Protein AF-A0AAU7WP63-F1 (afdb_monomer)

Nearest PDB structures (foldseek):
  8c6j-assembly1_S  TM=3.936E-01  e=3.267E+00  Homo sapiens
  3g2e-assembly1_A  TM=3.916E-01  e=8.749E+00  Campylobacter jejuni
  6kw4-assembly1_h  TM=1.825E-01  e=2.512E+00  Saccharomyces cerevisiae S288C
  6vzg-assembly1_N  TM=1.715E-01  e=5.173E+00  Saccharomyces cerevisiae S288C

Secondary structure (DSSP, 8-state):
--HHHHHT--TT--EEEEEEEEE-TTS-EEEEEEEEEEGGG------------

Structure (mmCIF, N/CA/C/O backbone):
data_AF-A0AAU7WP63-F1
#
_entry.id   AF-A0AAU7WP63-F1
#
loop_
_atom_site.group_PDB
_atom_site.id
_atom_site.type_symbol
_atom_site.label_atom_id
_atom_site.label_alt_id
_atom_site.label_comp_id
_atom_site.label_asym_id
_atom_site.label_entity_id
_atom_site.label_seq_id
_atom_site.pdbx_PDB_ins_code
_atom_site.Cartn_x
_atom_site.Cartn_y
_atom_site.Cartn_z
_atom_site.occupancy
_atom_site.B_iso_or_equiv
_atom_site.auth_seq_id
_atom_site.auth_comp_id
_atom_site.auth_asym_id
_atom_site.auth_atom_id
_atom_site.pdbx_PDB_model_num
ATOM 1 N N . MET A 1 1 ? 6.118 3.847 18.417 1.00 53.47 1 MET A N 1
ATOM 2 C CA . MET A 1 1 ? 4.998 4.728 18.045 1.00 53.47 1 MET A CA 1
ATOM 3 C C . MET A 1 1 ? 4.039 3.850 17.268 1.00 53.47 1 MET A C 1
ATOM 5 O O . MET A 1 1 ? 4.438 3.313 16.244 1.00 53.47 1 MET A O 1
ATOM 9 N N . GLU A 1 2 ? 2.900 3.535 17.870 1.00 82.19 2 GLU A N 1
ATOM 10 C CA . GLU A 1 2 ? 1.966 2.495 17.411 1.00 82.19 2 GLU A CA 1
ATOM 11 C C . GLU A 1 2 ? 1.083 3.088 16.300 1.00 82.19 2 GLU A C 1
ATOM 13 O O . GLU A 1 2 ? 0.642 4.231 16.421 1.00 82.19 2 GLU A O 1
ATOM 18 N N . GLU A 1 3 ? 0.829 2.368 15.205 1.00 85.31 3 GLU A N 1
ATOM 19 C CA . GLU A 1 3 ? 0.069 2.868 14.045 1.00 85.31 3 GLU A CA 1
ATOM 20 C C . GLU A 1 3 ? -1.290 3.466 14.447 1.00 85.31 3 GLU A C 1
ATOM 22 O O . GLU A 1 3 ? -1.744 4.451 13.862 1.00 85.31 3 GLU A O 1
ATOM 27 N N . ALA A 1 4 ? -1.906 2.901 15.491 1.00 87.69 4 ALA A N 1
ATOM 28 C CA . ALA A 1 4 ? -3.163 3.362 16.067 1.00 87.69 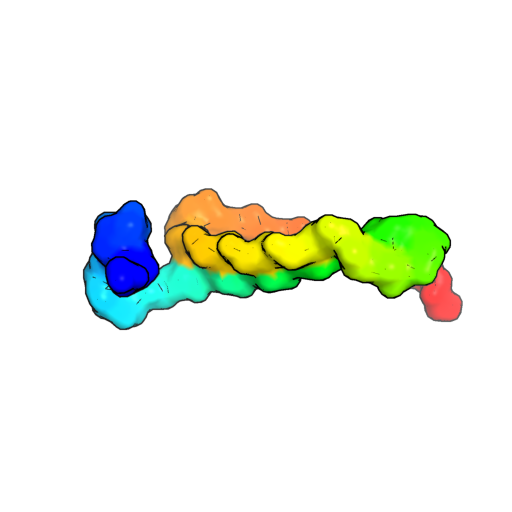4 ALA A CA 1
ATOM 29 C C . ALA A 1 4 ? -3.098 4.800 16.619 1.00 87.69 4 ALA A C 1
ATOM 31 O O . ALA A 1 4 ? -4.069 5.546 16.505 1.00 87.69 4 ALA A O 1
ATOM 32 N N . GLU A 1 5 ? -1.953 5.207 17.173 1.00 90.88 5 GLU A N 1
ATOM 33 C CA . GLU A 1 5 ? -1.735 6.546 17.729 1.00 90.88 5 GLU A CA 1
ATOM 34 C C . GLU A 1 5 ? -1.632 7.592 16.614 1.00 90.88 5 GLU A C 1
ATOM 36 O O . GLU A 1 5 ? -2.339 8.598 16.631 1.00 90.88 5 GLU A O 1
ATOM 41 N N . ILE A 1 6 ? -0.817 7.310 15.593 1.00 89.69 6 ILE A N 1
ATOM 42 C CA . ILE A 1 6 ? -0.617 8.197 14.434 1.00 89.69 6 ILE A CA 1
ATOM 43 C C . ILE A 1 6 ? -1.933 8.382 13.674 1.00 89.69 6 ILE A C 1
ATOM 45 O O . ILE A 1 6 ? -2.280 9.488 13.260 1.00 89.69 6 ILE A O 1
ATOM 49 N N . LEU A 1 7 ? -2.675 7.289 13.496 1.00 88.50 7 LEU A N 1
ATOM 50 C CA . LEU A 1 7 ? -3.933 7.292 12.762 1.00 88.50 7 LEU A CA 1
ATOM 51 C C . LEU A 1 7 ? -5.124 7.721 13.624 1.00 88.50 7 LEU A C 1
ATOM 53 O O . LEU A 1 7 ? -6.202 7.918 13.066 1.00 88.50 7 LEU A O 1
ATOM 57 N N . GLN A 1 8 ? -4.960 7.906 14.937 1.00 90.50 8 GLN A N 1
ATOM 58 C CA . GLN A 1 8 ? -6.039 8.255 15.868 1.00 90.50 8 GLN A CA 1
ATOM 59 C C . GLN A 1 8 ? -7.232 7.291 15.743 1.00 90.50 8 GLN A C 1
ATOM 61 O O . GLN A 1 8 ? -8.353 7.686 15.414 1.00 90.50 8 GLN A O 1
ATOM 66 N N . ILE A 1 9 ? -6.964 6.001 15.929 1.00 89.19 9 ILE A N 1
ATOM 67 C CA . ILE A 1 9 ? -7.965 4.927 15.897 1.00 89.19 9 ILE A CA 1
ATOM 68 C C . ILE A 1 9 ? -7.826 4.030 17.123 1.00 89.19 9 ILE A C 1
ATOM 70 O O . ILE A 1 9 ? -6.790 4.003 17.785 1.00 89.19 9 ILE A O 1
ATOM 74 N N . GLU A 1 10 ? -8.872 3.263 17.408 1.00 91.19 10 GLU A N 1
ATOM 75 C CA . GLU A 1 10 ? -8.825 2.237 18.444 1.00 91.19 10 GLU A CA 1
ATOM 76 C C . GLU A 1 10 ? -7.796 1.151 18.109 1.00 91.19 10 GLU A C 1
ATOM 78 O O . GLU A 1 10 ? -7.609 0.765 16.949 1.00 91.19 10 GLU A O 1
ATOM 83 N N . LYS A 1 11 ? -7.141 0.624 19.148 1.00 88.62 11 LYS A N 1
ATOM 84 C CA . LYS A 1 11 ? -6.257 -0.535 19.004 1.00 88.62 11 LYS A CA 1
ATOM 85 C C . LYS A 1 11 ? -7.035 -1.709 18.414 1.00 88.62 11 LYS A C 1
ATOM 87 O O . LYS A 1 11 ? -8.197 -1.918 18.747 1.00 88.62 11 LYS A O 1
ATOM 92 N N . ASN A 1 12 ? -6.366 -2.496 17.576 1.00 86.56 12 ASN A N 1
ATOM 93 C CA . ASN A 1 12 ? -6.941 -3.638 16.854 1.00 86.56 12 ASN A CA 1
ATOM 94 C C . ASN A 1 12 ? -8.006 -3.282 15.798 1.00 86.56 12 ASN A C 1
ATOM 96 O O . ASN A 1 12 ? -8.611 -4.195 15.234 1.00 86.56 12 ASN A O 1
ATOM 100 N N . LYS A 1 13 ? -8.230 -1.996 15.481 1.00 88.56 13 LYS A N 1
ATOM 101 C CA . LYS A 1 13 ? -9.067 -1.629 14.332 1.00 88.56 13 LYS A CA 1
ATOM 102 C C . LYS A 1 13 ? -8.384 -2.088 13.029 1.00 88.56 13 LYS A C 1
ATOM 104 O O . LYS A 1 13 ? -7.194 -1.815 12.859 1.00 88.56 13 LYS A O 1
ATOM 109 N N . PRO A 1 14 ? -9.096 -2.769 12.107 1.00 87.69 14 PRO A N 1
ATOM 110 C CA . PRO A 1 14 ? -8.522 -3.198 10.836 1.00 87.69 14 PRO A CA 1
ATOM 111 C C . PRO A 1 14 ? -7.973 -2.027 10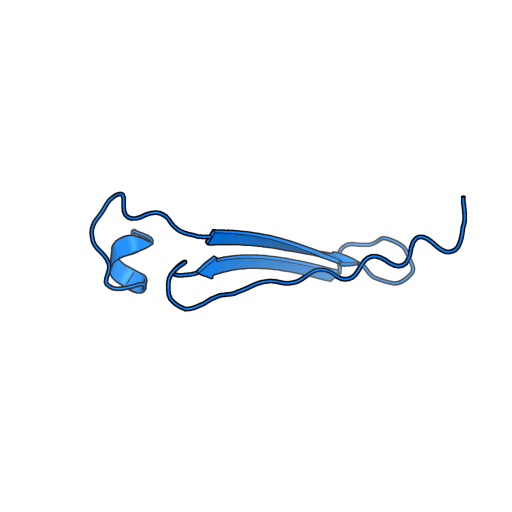.015 1.00 87.69 14 PRO A C 1
ATOM 113 O O . PRO A 1 14 ? -8.604 -0.974 9.891 1.00 87.69 14 PRO A O 1
ATOM 116 N N . LEU A 1 15 ? -6.796 -2.240 9.434 1.00 88.44 15 LEU A N 1
ATOM 117 C CA . LEU A 1 15 ? -6.093 -1.293 8.577 1.00 88.44 15 LEU A CA 1
ATOM 118 C C . LEU A 1 15 ? -5.794 -1.938 7.230 1.00 88.44 15 LEU A C 1
ATOM 120 O O . LEU A 1 15 ? -5.599 -3.150 7.138 1.00 88.44 15 LEU A O 1
ATOM 124 N N . PHE A 1 16 ? -5.711 -1.110 6.196 1.00 88.25 16 PHE A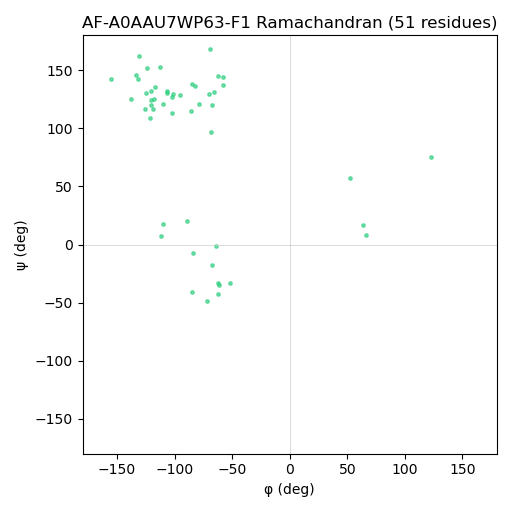 N 1
ATOM 125 C CA . PHE A 1 16 ? -5.216 -1.522 4.893 1.00 88.25 16 PHE A CA 1
ATOM 126 C C . PHE A 1 16 ? -3.728 -1.181 4.784 1.00 88.25 16 PHE A C 1
ATOM 128 O O . PHE A 1 16 ? -3.328 -0.044 5.051 1.00 88.25 16 PHE A O 1
ATOM 135 N N . ILE A 1 17 ? -2.914 -2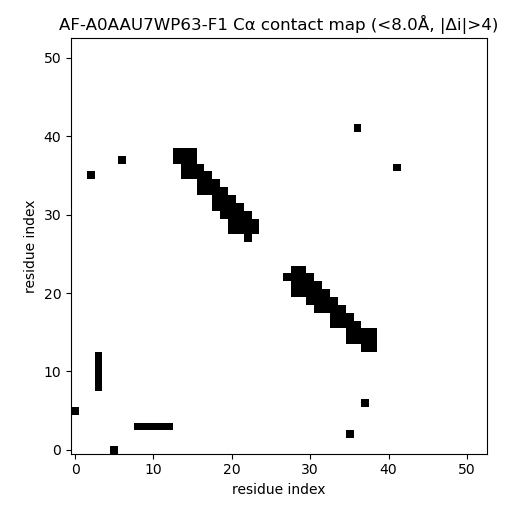.164 4.399 1.00 89.94 17 ILE A N 1
ATOM 136 C CA . ILE A 1 17 ? -1.466 -2.014 4.243 1.00 89.94 17 ILE A CA 1
ATOM 137 C C . ILE A 1 17 ? -1.106 -2.276 2.782 1.00 89.94 17 ILE A C 1
ATOM 139 O O . ILE A 1 17 ? -1.434 -3.332 2.247 1.00 89.94 17 ILE A O 1
ATOM 143 N N . LEU A 1 18 ? -0.417 -1.320 2.155 1.00 90.44 18 LEU A N 1
ATOM 144 C CA . LEU A 1 18 ? 0.147 -1.455 0.812 1.00 90.44 18 LEU A CA 1
ATOM 145 C C . LEU A 1 18 ? 1.658 -1.264 0.879 1.00 90.44 18 LEU A C 1
ATOM 147 O O . LEU A 1 18 ? 2.135 -0.221 1.328 1.00 90.44 18 LEU A O 1
ATOM 151 N N . GLU A 1 19 ? 2.397 -2.248 0.384 1.00 96.00 19 GLU A N 1
ATOM 152 C CA . GLU A 1 19 ? 3.841 -2.154 0.185 1.00 96.00 19 GLU A CA 1
ATOM 153 C C . GLU A 1 19 ? 4.132 -2.013 -1.308 1.00 96.00 19 GLU A C 1
ATOM 155 O O . GLU A 1 19 ? 3.595 -2.758 -2.129 1.00 96.00 19 GLU A O 1
ATOM 160 N N . ARG A 1 20 ? 4.956 -1.024 -1.665 1.00 96.19 20 ARG A N 1
ATOM 161 C CA . ARG A 1 20 ? 5.332 -0.729 -3.047 1.00 96.19 20 ARG A CA 1
ATOM 162 C C . ARG A 1 20 ? 6.845 -0.743 -3.183 1.00 96.19 20 ARG A C 1
ATOM 164 O O . ARG A 1 20 ? 7.536 -0.052 -2.439 1.00 96.19 20 ARG A O 1
ATOM 171 N N . TYR A 1 21 ? 7.317 -1.473 -4.184 1.00 97.12 21 TYR A N 1
ATOM 172 C CA . TYR A 1 21 ? 8.683 -1.401 -4.685 1.00 97.12 21 TYR A CA 1
ATOM 173 C C . TYR A 1 21 ? 8.639 -0.762 -6.069 1.00 97.12 21 TYR A C 1
ATOM 175 O O . TYR A 1 21 ? 7.955 -1.252 -6.968 1.00 97.12 21 TYR A O 1
ATOM 183 N N . THR A 1 22 ? 9.341 0.350 -6.227 1.00 96.50 22 THR A N 1
ATOM 184 C CA . THR A 1 22 ? 9.491 1.049 -7.502 1.00 96.50 22 THR A CA 1
ATOM 185 C C . THR A 1 22 ? 10.856 0.695 -8.067 1.00 96.50 22 THR A C 1
ATOM 187 O O . THR A 1 22 ? 11.861 0.830 -7.369 1.00 96.50 22 THR A O 1
ATOM 190 N N . TYR A 1 23 ? 10.904 0.266 -9.324 1.00 96.81 23 TYR A N 1
ATOM 191 C CA . TYR A 1 23 ? 12.131 -0.165 -9.991 1.00 96.81 23 TYR A CA 1
ATOM 192 C C . TYR A 1 23 ? 12.523 0.802 -11.112 1.00 96.81 23 TYR A C 1
AT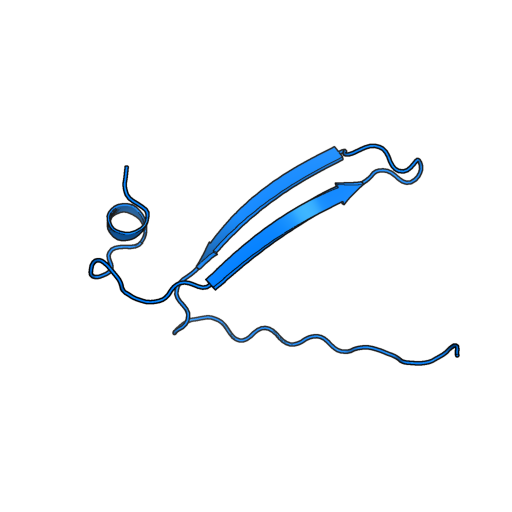OM 194 O O . TYR A 1 23 ? 11.668 1.450 -11.719 1.00 96.81 23 TYR A O 1
ATOM 202 N N . THR A 1 24 ? 13.819 0.881 -11.411 1.00 94.75 24 THR A N 1
ATOM 203 C CA . THR A 1 24 ? 14.319 1.485 -12.649 1.00 94.75 24 THR A CA 1
ATOM 204 C C . THR A 1 24 ? 13.945 0.601 -13.844 1.00 94.75 24 THR A C 1
ATOM 206 O O . THR A 1 24 ? 13.622 -0.577 -13.697 1.00 94.75 24 THR A O 1
ATOM 209 N N . GLY A 1 25 ? 14.107 1.119 -15.066 1.00 93.81 25 GLY A N 1
ATOM 210 C CA . GLY A 1 25 ? 14.017 0.300 -16.284 1.00 93.81 25 GLY A CA 1
ATOM 211 C C . GLY A 1 25 ? 15.097 -0.791 -16.419 1.00 93.81 25 GLY A C 1
ATOM 212 O O . GLY A 1 25 ? 15.096 -1.506 -17.414 1.00 93.81 25 GLY A O 1
ATOM 213 N N . LYS A 1 26 ? 16.028 -0.907 -15.460 1.00 94.38 26 LYS A N 1
ATOM 214 C CA . LYS A 1 26 ? 17.053 -1.962 -15.379 1.00 94.38 26 LYS A CA 1
ATOM 215 C C . LYS A 1 26 ? 16.802 -2.942 -14.223 1.00 94.38 26 LYS A C 1
ATOM 217 O O . LYS A 1 26 ? 17.731 -3.617 -13.802 1.00 94.38 26 LYS A O 1
ATOM 222 N N . GLU A 1 27 ? 15.579 -2.977 -13.691 1.00 91.12 27 GLU A N 1
ATOM 223 C CA . GLU A 1 27 ? 15.165 -3.852 -12.577 1.00 91.12 27 GLU A CA 1
ATOM 224 C C . GLU A 1 27 ? 15.889 -3.587 -11.243 1.00 91.12 27 GLU A C 1
ATOM 226 O O . GLU A 1 27 ? 15.818 -4.378 -10.305 1.00 91.12 27 GLU A O 1
ATOM 231 N N . GLU A 1 28 ? 16.541 -2.433 -11.105 1.00 95.06 28 GLU A N 1
ATOM 232 C CA . GLU A 1 28 ? 17.126 -1.998 -9.835 1.00 95.06 28 GLU A CA 1
ATOM 233 C C . GLU A 1 28 ? 16.063 -1.291 -8.987 1.00 95.06 28 GLU A C 1
ATOM 235 O O . GLU A 1 28 ? 15.303 -0.476 -9.509 1.00 95.06 28 GLU A O 1
ATOM 240 N N . ILE A 1 29 ? 16.006 -1.554 -7.679 1.00 95.25 29 ILE A N 1
ATOM 241 C CA . ILE A 1 29 ? 15.053 -0.876 -6.784 1.00 95.25 29 ILE A CA 1
ATOM 242 C C . ILE A 1 29 ? 15.434 0.606 -6.669 1.00 95.25 29 ILE A C 1
ATOM 244 O O . ILE A 1 29 ? 16.511 0.944 -6.185 1.00 95.25 29 ILE A O 1
ATOM 248 N N . MET A 1 30 ? 14.522 1.489 -7.071 1.00 96.69 30 MET A N 1
ATOM 249 C CA . MET A 1 30 ? 14.618 2.931 -6.836 1.00 96.69 30 MET A CA 1
ATOM 250 C C . MET A 1 30 ? 14.076 3.331 -5.471 1.00 96.69 30 MET A C 1
ATOM 252 O O . MET A 1 30 ? 14.618 4.228 -4.831 1.00 96.69 30 MET A O 1
ATOM 256 N N . GLU A 1 31 ? 12.955 2.736 -5.062 1.00 96.88 31 GLU A N 1
ATOM 257 C CA . GLU A 1 31 ? 12.192 3.217 -3.915 1.00 96.88 31 GLU A CA 1
ATOM 258 C C . GLU A 1 31 ? 11.358 2.094 -3.295 1.00 96.88 31 GLU A C 1
ATOM 260 O O . GLU A 1 31 ? 10.810 1.248 -4.001 1.00 96.88 31 GLU A O 1
ATOM 265 N N . TYR A 1 32 ? 11.278 2.109 -1.966 1.00 97.00 32 TYR A N 1
ATOM 266 C CA . TYR A 1 32 ? 10.356 1.299 -1.181 1.00 97.00 32 TYR A CA 1
ATOM 267 C C . TYR A 1 32 ? 9.464 2.220 -0.349 1.00 97.00 32 TYR A C 1
ATOM 269 O O . TYR A 1 32 ? 9.967 3.095 0.363 1.00 97.00 32 TYR A O 1
ATOM 277 N N . SER A 1 33 ? 8.158 1.964 -0.394 1.00 96.56 33 SER A N 1
ATOM 278 C CA . SER A 1 33 ? 7.156 2.656 0.415 1.00 96.56 33 SER A CA 1
ATOM 279 C C . SER A 1 33 ? 6.220 1.666 1.079 1.00 96.56 33 SER A C 1
ATOM 281 O O . SER A 1 33 ? 5.766 0.701 0.461 1.00 96.56 33 SER A O 1
ATOM 283 N N . LYS A 1 34 ? 5.846 1.983 2.320 1.00 94.56 34 LYS A N 1
ATOM 284 C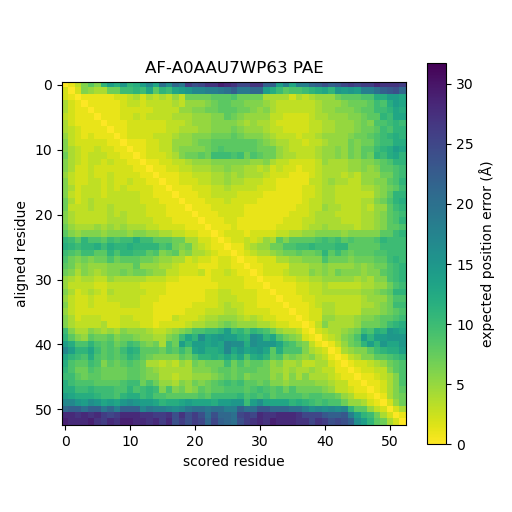 CA . LYS A 1 34 ? 4.791 1.307 3.073 1.00 94.56 34 LYS A CA 1
ATOM 285 C C . LYS A 1 34 ? 3.708 2.307 3.445 1.00 94.56 34 LYS A C 1
ATOM 287 O O . LYS A 1 34 ? 3.963 3.271 4.165 1.00 94.56 34 LYS A O 1
ATOM 292 N N . PHE A 1 35 ? 2.495 2.052 2.977 1.00 90.50 35 PHE A N 1
ATOM 293 C CA . PHE A 1 35 ? 1.314 2.853 3.271 1.00 90.50 35 PHE A CA 1
ATOM 294 C C . PHE A 1 35 ? 0.416 2.098 4.245 1.00 90.50 35 PHE A C 1
ATOM 296 O O . PHE A 1 35 ? 0.129 0.921 4.039 1.00 90.50 35 PHE A O 1
ATOM 303 N N . ILE A 1 36 ? -0.039 2.785 5.292 1.00 90.25 36 ILE A N 1
ATOM 304 C CA . ILE A 1 36 ? -0.947 2.245 6.309 1.00 90.25 36 ILE A CA 1
ATOM 305 C C . ILE A 1 36 ? -2.153 3.179 6.385 1.00 90.25 36 ILE A C 1
ATOM 307 O O . ILE A 1 36 ? -2.007 4.364 6.684 1.00 90.25 36 ILE A O 1
ATOM 311 N N . MET A 1 37 ? -3.333 2.667 6.040 1.00 88.88 37 MET A N 1
ATOM 312 C CA . MET A 1 37 ? -4.505 3.487 5.718 1.00 88.88 37 MET A CA 1
ATOM 313 C C . MET A 1 37 ? -5.763 2.971 6.425 1.00 88.88 37 MET A C 1
ATOM 315 O O . MET A 1 37 ? -5.950 1.766 6.604 1.00 88.88 37 MET A O 1
ATOM 319 N N . LYS A 1 38 ? -6.648 3.897 6.820 1.00 88.94 38 LYS A N 1
ATOM 320 C CA . LYS A 1 38 ? -7.966 3.569 7.386 1.00 88.94 38 LYS A CA 1
ATOM 321 C C . LYS A 1 38 ? -8.861 2.989 6.289 1.00 88.94 38 LYS A C 1
ATOM 323 O O . LYS A 1 38 ? -9.022 3.618 5.247 1.00 88.94 38 LYS A O 1
ATOM 328 N N . GLN A 1 39 ? -9.485 1.840 6.544 1.00 79.06 39 GLN A N 1
ATOM 329 C CA . GLN A 1 39 ? -10.334 1.150 5.561 1.00 79.06 39 GLN A CA 1
ATOM 330 C C . GLN A 1 39 ? -11.566 1.973 5.137 1.00 79.06 39 GLN A C 1
ATOM 332 O O . GLN A 1 39 ? -11.999 1.922 3.995 1.00 79.06 39 GLN A O 1
ATOM 337 N N . GLU A 1 40 ? -12.103 2.771 6.056 1.00 77.75 40 GLU A N 1
ATOM 338 C CA . GLU A 1 40 ? -13.344 3.556 5.906 1.00 77.75 40 GLU A CA 1
ATOM 339 C C . GLU A 1 40 ? -13.220 4.698 4.883 1.00 77.75 40 GLU A C 1
ATOM 341 O O . GLU A 1 40 ? -14.228 5.187 4.385 1.00 77.75 40 GLU A O 1
ATOM 346 N N . ASN A 1 41 ? -11.989 5.091 4.537 1.00 68.38 41 ASN A N 1
ATOM 347 C CA . ASN A 1 41 ? -11.709 6.221 3.649 1.00 68.38 41 ASN A CA 1
ATOM 348 C C . ASN A 1 41 ? -11.111 5.801 2.300 1.00 68.38 41 ASN A C 1
ATOM 350 O O . ASN A 1 41 ? -10.670 6.666 1.544 1.00 68.38 41 ASN A O 1
ATOM 354 N N . ALA A 1 42 ? -11.041 4.500 2.003 1.00 67.06 42 ALA A N 1
ATOM 355 C CA . ALA A 1 42 ? -10.349 4.028 0.817 1.00 67.06 42 ALA A CA 1
ATOM 356 C C . ALA A 1 42 ? -11.114 2.927 0.083 1.00 67.06 42 ALA A C 1
ATOM 358 O O . ALA A 1 42 ? -11.448 1.884 0.636 1.00 67.06 42 ALA A O 1
ATOM 359 N N . SER A 1 43 ? -11.350 3.156 -1.204 1.00 77.44 43 SER A N 1
ATOM 360 C CA . SER A 1 43 ? -11.769 2.127 -2.148 1.00 77.44 43 SER A CA 1
ATOM 361 C C . SER A 1 43 ? -10.697 2.035 -3.224 1.00 77.44 43 SER A C 1
ATOM 363 O O . SER A 1 43 ? -10.444 3.013 -3.926 1.00 77.44 43 SER A O 1
ATOM 365 N N . TYR A 1 44 ? -10.039 0.882 -3.314 1.00 81.00 44 TYR A N 1
ATOM 366 C CA . TYR A 1 44 ? -9.029 0.618 -4.332 1.00 81.00 44 TYR A CA 1
ATOM 367 C C . TYR A 1 44 ? -9.651 -0.255 -5.411 1.00 81.00 44 TYR A C 1
ATOM 369 O O . TYR A 1 44 ? -10.205 -1.311 -5.112 1.00 81.00 44 TYR A O 1
ATOM 377 N N . TYR A 1 45 ? -9.543 0.195 -6.653 1.00 84.12 45 TYR A N 1
ATO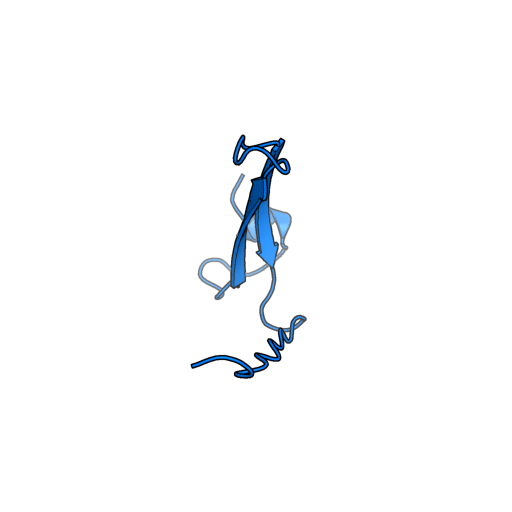M 378 C CA . TYR A 1 45 ? -10.007 -0.530 -7.825 1.00 84.12 45 TYR A CA 1
ATOM 379 C C . TYR A 1 45 ? -8.790 -0.835 -8.691 1.00 84.12 4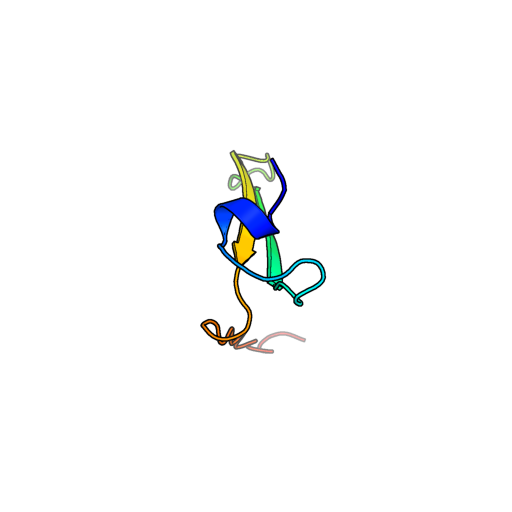5 TYR A C 1
ATOM 381 O O . TYR A 1 45 ? -7.926 0.026 -8.871 1.00 84.12 45 TYR A O 1
ATOM 389 N N . LEU A 1 46 ? -8.708 -2.067 -9.183 1.00 84.12 46 LEU A N 1
ATOM 390 C CA . LEU A 1 46 ? -7.682 -2.495 -10.121 1.00 84.12 46 LEU A CA 1
ATOM 391 C C . LEU A 1 46 ? -8.387 -2.994 -11.374 1.00 84.12 46 LEU A C 1
ATOM 393 O O . LEU A 1 46 ? -8.999 -4.060 -11.356 1.00 84.12 46 LEU A O 1
ATOM 397 N N . ASP A 1 47 ? -8.270 -2.226 -12.448 1.00 87.12 47 ASP A N 1
ATOM 398 C CA . ASP A 1 47 ? -8.700 -2.671 -13.764 1.00 87.12 47 ASP A CA 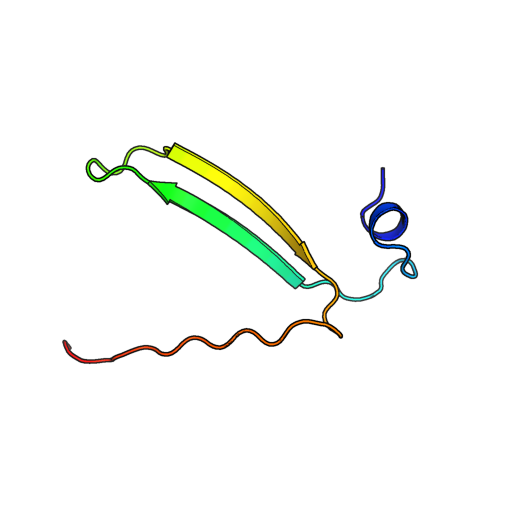1
ATOM 399 C C . ASP A 1 47 ? -7.556 -3.448 -14.410 1.00 87.12 47 ASP A C 1
ATOM 401 O O . ASP A 1 47 ? -6.482 -2.910 -14.685 1.00 87.12 47 ASP A O 1
ATOM 405 N N . ILE A 1 48 ? -7.784 -4.740 -14.622 1.00 84.19 48 ILE A N 1
ATOM 406 C CA . ILE A 1 48 ? -6.842 -5.625 -15.301 1.00 84.19 48 ILE A CA 1
ATOM 407 C C . ILE A 1 48 ? -7.357 -5.822 -16.723 1.00 84.19 48 ILE A C 1
ATOM 409 O O . ILE A 1 48 ? -8.401 -6.443 -16.924 1.00 84.19 48 ILE A O 1
ATOM 413 N N . SER A 1 49 ? -6.619 -5.318 -17.712 1.00 85.81 49 SER A N 1
ATOM 414 C CA . SER A 1 49 ? -6.830 -5.735 -19.097 1.00 85.81 49 SER A CA 1
ATOM 415 C C . SER A 1 49 ? -6.164 -7.091 -19.303 1.00 85.81 49 SER A C 1
ATOM 417 O O . SER A 1 49 ? -4.959 -7.228 -19.101 1.00 85.81 49 SER A O 1
ATOM 419 N N . LEU A 1 50 ? -6.952 -8.095 -19.687 1.00 80.81 50 LEU A N 1
ATOM 420 C CA . LEU A 1 50 ? -6.470 -9.442 -20.012 1.00 80.81 50 LEU A CA 1
ATOM 421 C C . LEU A 1 50 ? -6.093 -9.584 -21.495 1.00 80.81 50 LEU A C 1
ATOM 423 O O . LEU A 1 50 ? -6.059 -10.693 -22.025 1.00 80.81 50 LEU A O 1
ATOM 427 N N . GLU A 1 51 ? -5.833 -8.478 -22.191 1.00 74.06 51 GLU A N 1
ATOM 428 C CA . GLU A 1 51 ? -5.322 -8.534 -23.556 1.00 74.06 51 GLU A CA 1
ATOM 429 C C . GLU A 1 51 ? -3.888 -9.080 -23.533 1.00 74.06 51 GLU A C 1
ATOM 431 O O . GLU A 1 51 ? -2.950 -8.325 -23.290 1.00 74.06 51 GLU A O 1
ATOM 436 N N . LEU A 1 52 ? -3.773 -10.397 -23.775 1.00 60.12 52 LEU A N 1
ATOM 437 C CA . LEU A 1 52 ? -2.593 -11.259 -23.996 1.00 60.12 52 LEU A CA 1
ATOM 438 C C . LEU A 1 52 ? -2.517 -12.433 -22.996 1.00 60.12 52 LEU A C 1
ATOM 440 O O . LEU A 1 52 ? -1.684 -12.458 -22.090 1.00 60.12 52 LEU A O 1
ATOM 444 N N . LEU A 1 53 ? -3.371 -13.439 -23.223 1.00 52.97 53 LEU A N 1
ATOM 445 C CA . LEU A 1 53 ? -3.003 -14.856 -23.093 1.00 52.97 53 LEU A CA 1
ATOM 446 C C . LEU A 1 53 ? -2.838 -15.438 -24.498 1.00 52.97 53 LEU A C 1
ATOM 448 O O . LEU A 1 53 ? -3.695 -15.117 -25.354 1.00 52.97 53 LEU A O 1
#

Foldseek 3Di:
DDPCVVVVHDPPQDWDKDWDFDADPVRHTPDIDIDIGHPVPDDDDDDDDPPDD

Radius of gyration: 15.91 Å; Cα contacts (8 Å, |Δi|>4): 49; chains: 1; bounding box: 30×23×43 Å

InterPro domains:
  IPR011663 UbiC transcription regulator-associated [PF07702] (2-39)
  IPR028978 Chorismate pyruvate-lyase/UbiC transcription regulator-associated domain superfamily [G3DSA:3.40.1410.10] (1-48)
  IPR028978 Chorismate pyruvate-lyase/UbiC transcription regulator-associated domain superfamily [SSF64288] (2-47)

Mean predicted aligned error: 6.4 Å

Solvent-accessible surface area (backbone atoms only — not comparable to full-atom values): 3775 Å² total; per-residue (Å²): 136,57,70,37,67,82,68,71,50,63,82,91,60,78,66,44,76,49,79,47,80,41,59,46,101,80,76,44,80,73,45,77,48,79,47,78,42,63,54,93,81,58,85,88,83,82,88,79,81,75,89,81,126

Sequence (53 aa):
MEEAEILQIEKNKPLFILERYTYTGKEEIMEYSKFIMKQENASYYLDISLELL

Organism: NCBI:txid2824910

pLDDT: mean 86.57, std 10.28, range [52.97, 97.12]